Protein AF-A0A847VXV0-F1 (afdb_monomer)

Structure (mmCIF, N/CA/C/O backbone):
data_AF-A0A847VXV0-F1
#
_entry.id   AF-A0A847VXV0-F1
#
loop_
_atom_site.group_PDB
_atom_site.id
_atom_site.type_symbol
_atom_site.label_atom_id
_atom_site.label_alt_id
_atom_site.label_comp_id
_atom_site.label_asym_id
_atom_site.label_entity_id
_atom_site.label_seq_id
_atom_site.pdbx_PDB_ins_code
_atom_site.Cartn_x
_atom_site.Cartn_y
_atom_site.Cartn_z
_atom_site.occupancy
_atom_site.B_iso_or_equiv
_atom_site.auth_seq_id
_atom_site.auth_comp_id
_atom_site.auth_asym_id
_atom_site.auth_atom_id
_atom_site.pdbx_PDB_model_num
ATOM 1 N N . MET A 1 1 ? 11.196 1.515 6.633 1.00 50.47 1 MET A N 1
ATOM 2 C CA . MET A 1 1 ? 10.014 1.610 5.749 1.00 50.47 1 MET A CA 1
ATOM 3 C C . MET A 1 1 ? 10.493 1.969 4.344 1.00 50.47 1 MET A C 1
ATOM 5 O O . MET A 1 1 ? 11.493 2.663 4.229 1.00 50.47 1 MET A O 1
ATOM 9 N N . LEU A 1 2 ? 9.831 1.507 3.275 1.00 54.00 2 LEU A N 1
ATOM 10 C CA . LEU A 1 2 ? 10.267 1.777 1.885 1.00 54.00 2 LEU A CA 1
ATOM 11 C C . LEU A 1 2 ? 10.305 3.277 1.528 1.00 54.00 2 LEU A C 1
ATOM 13 O O . LEU A 1 2 ? 10.982 3.661 0.583 1.00 54.00 2 LEU A O 1
ATOM 17 N N . LEU A 1 3 ? 9.614 4.111 2.306 1.00 57.69 3 LEU A N 1
ATOM 18 C CA . LEU A 1 3 ? 9.491 5.552 2.101 1.00 57.69 3 LEU A CA 1
ATOM 19 C C . LEU A 1 3 ? 10.373 6.411 3.015 1.00 57.69 3 LEU A C 1
ATOM 21 O O . LEU A 1 3 ? 10.350 7.630 2.881 1.00 57.69 3 LEU A O 1
ATOM 25 N N . ASP A 1 4 ? 11.143 5.824 3.936 1.00 58.88 4 ASP A N 1
ATOM 26 C CA . ASP A 1 4 ? 11.957 6.612 4.878 1.00 58.88 4 ASP A CA 1
ATOM 27 C C . ASP A 1 4 ? 12.914 7.607 4.184 1.00 58.88 4 ASP A C 1
ATOM 29 O O . ASP A 1 4 ? 13.083 8.709 4.708 1.00 58.88 4 ASP A O 1
ATOM 33 N N . PRO A 1 5 ? 13.521 7.290 3.019 1.00 56.91 5 PRO A N 1
ATOM 34 C CA . PRO A 1 5 ? 14.335 8.255 2.276 1.00 56.91 5 PRO A CA 1
ATOM 35 C C . PRO A 1 5 ? 13.508 9.408 1.684 1.00 56.91 5 PRO A C 1
ATOM 37 O O . PRO A 1 5 ? 13.884 10.566 1.819 1.00 56.91 5 PRO A O 1
ATOM 40 N N . LEU A 1 6 ? 12.337 9.103 1.118 1.00 55.00 6 LEU A N 1
ATOM 41 C CA . LEU A 1 6 ? 11.416 10.070 0.502 1.00 55.00 6 LEU A CA 1
ATOM 42 C C . LEU A 1 6 ? 10.834 11.070 1.515 1.00 55.00 6 LEU A C 1
ATOM 44 O O . LEU A 1 6 ? 10.714 12.262 1.231 1.00 55.00 6 LEU A O 1
ATOM 48 N N . ILE A 1 7 ? 10.502 10.593 2.718 1.00 58.44 7 ILE A N 1
ATOM 49 C CA . ILE A 1 7 ? 9.961 11.417 3.812 1.00 58.44 7 ILE A CA 1
ATOM 50 C C . ILE A 1 7 ? 11.021 12.397 4.339 1.00 58.44 7 ILE A C 1
ATOM 52 O O . ILE A 1 7 ? 10.691 13.515 4.735 1.00 58.44 7 ILE A O 1
ATOM 56 N N . LYS A 1 8 ? 12.301 12.001 4.326 1.00 55.84 8 LYS A N 1
ATOM 57 C CA . LYS A 1 8 ? 13.410 12.861 4.763 1.00 55.84 8 LYS A CA 1
ATOM 58 C C . LYS A 1 8 ? 13.668 14.034 3.817 1.00 55.84 8 LYS A C 1
ATOM 60 O O . LYS A 1 8 ? 14.077 15.086 4.294 1.00 55.84 8 LYS A O 1
ATOM 65 N N . GLU A 1 9 ? 13.433 13.863 2.518 1.00 54.03 9 GLU A N 1
ATOM 66 C CA . GLU A 1 9 ? 13.730 14.889 1.507 1.00 54.03 9 GLU A CA 1
ATOM 67 C C . GLU A 1 9 ? 12.600 15.904 1.313 1.00 54.03 9 GLU A C 1
ATOM 69 O O . GLU A 1 9 ? 12.862 17.064 1.009 1.00 54.03 9 GLU A O 1
ATOM 74 N N . THR A 1 10 ? 11.344 15.502 1.516 1.00 51.75 10 THR A N 1
ATOM 75 C CA . THR A 1 10 ? 10.186 16.336 1.143 1.00 51.75 10 THR A CA 1
ATOM 76 C C . THR A 1 10 ? 9.576 17.119 2.316 1.00 51.75 10 THR A C 1
ATOM 78 O O . THR A 1 10 ? 8.802 18.050 2.100 1.00 51.75 10 THR A O 1
ATOM 81 N N . ASN A 1 11 ? 9.911 16.773 3.566 1.00 46.91 11 ASN A N 1
ATOM 82 C CA . ASN A 1 11 ? 9.361 17.347 4.804 1.00 46.91 11 ASN A CA 1
ATOM 83 C C . ASN A 1 11 ? 7.815 17.324 5.007 1.00 46.91 11 ASN A C 1
ATOM 85 O O . ASN A 1 11 ? 7.340 18.064 5.875 1.00 46.91 11 ASN A O 1
ATOM 89 N N . PRO A 1 12 ? 6.974 16.496 4.343 1.00 56.16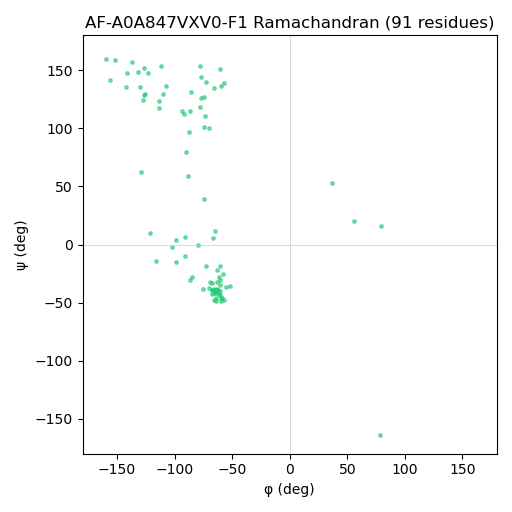 12 PRO A N 1
ATOM 90 C CA . PRO A 1 12 ? 5.692 16.145 4.924 1.00 56.16 12 PRO A CA 1
ATOM 91 C C . PRO A 1 12 ? 5.959 15.143 6.049 1.00 56.16 12 PRO A C 1
ATOM 93 O O . PRO A 1 12 ? 6.610 14.117 5.855 1.00 56.16 12 PRO A O 1
ATOM 96 N N . LYS A 1 13 ? 5.447 15.419 7.247 1.00 59.03 13 LYS A N 1
ATOM 97 C CA . LYS A 1 13 ? 5.350 14.403 8.299 1.00 59.03 13 LYS A CA 1
ATOM 98 C C . LYS A 1 13 ? 4.015 13.686 8.105 1.00 59.03 13 LYS A C 1
ATOM 100 O O . LYS A 1 13 ? 3.001 14.235 8.540 1.00 59.03 13 LYS A O 1
ATOM 105 N N . PRO A 1 14 ? 3.962 12.520 7.429 1.00 66.56 14 PRO A N 1
ATOM 106 C CA . PRO A 1 14 ? 2.718 11.772 7.342 1.00 66.56 14 PRO A CA 1
ATOM 107 C C . PRO A 1 14 ? 2.228 11.463 8.757 1.00 66.56 14 PRO A C 1
ATOM 109 O O . PRO A 1 14 ? 3.024 11.136 9.640 1.00 66.56 14 PRO A O 1
ATOM 112 N N . ASN A 1 15 ? 0.921 11.580 8.982 1.00 73.50 15 ASN A N 1
ATOM 113 C CA . ASN A 1 15 ? 0.334 11.179 10.251 1.00 73.50 15 ASN A CA 1
ATOM 114 C C . ASN A 1 15 ? 0.381 9.648 10.343 1.00 73.50 15 ASN A C 1
ATOM 116 O O . ASN A 1 15 ? -0.409 8.951 9.703 1.00 73.50 15 ASN A O 1
ATOM 120 N N . VAL A 1 16 ? 1.359 9.121 11.079 1.00 76.94 16 VAL A N 1
ATOM 121 C CA . VAL A 1 16 ? 1.554 7.677 11.230 1.00 76.94 16 VAL A CA 1
ATOM 122 C C . VAL A 1 16 ? 0.482 7.135 12.172 1.00 76.94 16 VAL A C 1
ATOM 124 O O . VAL A 1 16 ? 0.598 7.243 13.388 1.00 76.94 16 VAL A O 1
ATOM 127 N N . VAL A 1 17 ? -0.557 6.528 11.596 1.00 77.31 17 VAL A N 1
ATOM 128 C CA . VAL A 1 17 ? -1.651 5.895 12.353 1.00 77.31 17 VAL A CA 1
ATOM 129 C C . VAL A 1 17 ? -1.176 4.621 13.062 1.00 77.31 17 VAL A C 1
ATOM 131 O O . VAL A 1 17 ? -1.584 4.341 14.186 1.00 77.31 17 VAL A O 1
ATOM 134 N N . HIS A 1 18 ? -0.300 3.844 12.419 1.00 81.50 18 HIS A N 1
ATOM 135 C CA . HIS A 1 18 ? 0.261 2.615 12.974 1.00 81.50 18 HIS A CA 1
ATOM 136 C C . HIS A 1 18 ? 1.606 2.280 12.318 1.00 81.50 18 HIS A C 1
ATOM 138 O O . HIS A 1 18 ? 1.761 2.432 11.107 1.00 81.50 18 HIS A O 1
ATOM 144 N N . GLN A 1 19 ? 2.567 1.783 13.104 1.00 82.06 19 GLN A N 1
ATOM 145 C CA . GLN A 1 19 ? 3.874 1.348 12.613 1.00 82.06 19 GLN A CA 1
ATOM 146 C C . GLN A 1 19 ? 4.030 -0.166 12.786 1.00 82.06 19 GLN A C 1
ATOM 148 O O . GLN A 1 19 ? 3.936 -0.687 13.893 1.00 82.06 19 GLN A O 1
ATOM 153 N N . THR A 1 20 ? 4.305 -0.870 11.688 1.00 82.12 20 THR A N 1
ATOM 154 C CA . THR A 1 20 ? 4.531 -2.321 11.675 1.00 82.12 20 THR A CA 1
ATOM 155 C C . THR A 1 20 ? 5.645 -2.688 10.697 1.00 82.12 20 THR A C 1
ATOM 157 O O . THR A 1 20 ? 5.824 -2.035 9.668 1.00 82.12 20 THR A O 1
ATOM 160 N N . SER A 1 21 ? 6.403 -3.739 11.010 1.00 84.31 21 SER A N 1
ATOM 161 C CA . SER A 1 21 ? 7.374 -4.359 10.098 1.00 84.31 21 SER A CA 1
ATOM 162 C C . 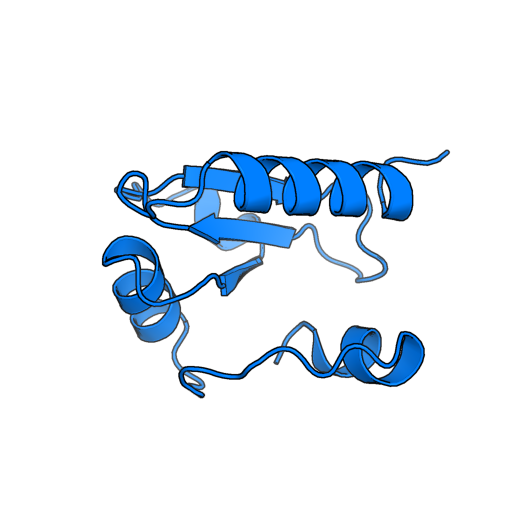SER A 1 21 ? 6.770 -5.499 9.269 1.00 84.31 21 SER A C 1
ATOM 164 O O . SER A 1 21 ? 7.408 -5.981 8.334 1.00 84.31 21 SER A O 1
ATOM 166 N N . ASN A 1 22 ? 5.543 -5.928 9.586 1.00 85.50 22 ASN A N 1
ATOM 167 C CA . ASN A 1 22 ? 4.841 -6.991 8.876 1.00 85.50 22 ASN A CA 1
ATOM 168 C C . ASN A 1 22 ? 3.936 -6.401 7.784 1.00 85.50 22 ASN A C 1
ATOM 170 O O . ASN A 1 22 ? 2.949 -5.724 8.079 1.00 85.50 22 ASN A O 1
ATOM 174 N N . ILE A 1 23 ? 4.257 -6.705 6.524 1.00 83.06 23 ILE A N 1
ATOM 175 C CA . ILE A 1 23 ? 3.515 -6.227 5.352 1.00 83.06 23 ILE A CA 1
ATOM 176 C C . ILE A 1 23 ? 2.050 -6.686 5.347 1.00 83.06 23 ILE A C 1
ATOM 178 O O . ILE A 1 23 ? 1.179 -5.912 4.961 1.00 83.06 23 ILE A O 1
ATOM 182 N N . LEU A 1 24 ? 1.756 -7.896 5.839 1.00 86.75 24 LEU A N 1
ATOM 183 C CA . LEU A 1 24 ? 0.391 -8.427 5.892 1.00 86.75 24 LEU A CA 1
ATOM 184 C C . LEU A 1 24 ? -0.483 -7.620 6.853 1.00 86.75 24 LEU A C 1
ATOM 186 O O . LEU A 1 24 ? -1.634 -7.336 6.539 1.00 86.75 24 LEU A O 1
ATOM 190 N N . ASN A 1 25 ? 0.081 -7.178 7.979 1.00 87.50 25 ASN A N 1
ATOM 191 C CA . ASN A 1 25 ? -0.638 -6.332 8.932 1.00 87.50 25 ASN A CA 1
ATOM 192 C C . ASN A 1 25 ? -0.932 -4.951 8.333 1.00 87.50 25 ASN A C 1
ATOM 194 O O . ASN A 1 25 ? -2.015 -4.413 8.534 1.00 87.50 25 ASN A O 1
ATOM 198 N N . ALA A 1 26 ? 0.014 -4.378 7.582 1.00 86.88 26 ALA A N 1
ATOM 199 C CA . ALA A 1 26 ? -0.202 -3.099 6.907 1.00 86.88 26 ALA A CA 1
ATOM 200 C C . ALA A 1 26 ? -1.315 -3.195 5.847 1.00 86.88 26 ALA A C 1
ATOM 202 O O . ALA A 1 26 ? -2.132 -2.285 5.730 1.00 86.88 26 ALA A O 1
ATOM 203 N N . ILE A 1 27 ? -1.365 -4.309 5.110 1.00 87.06 27 ILE A N 1
ATOM 204 C CA . ILE A 1 27 ? -2.418 -4.597 4.128 1.00 87.06 27 ILE A CA 1
ATOM 205 C C . ILE A 1 27 ? -3.777 -4.767 4.819 1.00 87.06 27 ILE A C 1
ATOM 207 O O . ILE A 1 27 ? -4.750 -4.149 4.395 1.00 87.06 27 ILE A O 1
ATOM 211 N N . ASP A 1 28 ? -3.849 -5.562 5.892 1.00 88.12 28 ASP A N 1
ATOM 212 C CA . ASP A 1 28 ? -5.085 -5.786 6.655 1.00 88.12 28 ASP A CA 1
ATOM 213 C C . ASP A 1 28 ? -5.674 -4.465 7.177 1.00 88.12 28 ASP A C 1
ATOM 215 O O . ASP A 1 28 ? -6.851 -4.178 6.950 1.00 88.12 28 ASP A O 1
ATOM 219 N N . LEU A 1 29 ? -4.846 -3.608 7.782 1.00 86.94 29 LEU A N 1
ATOM 220 C CA . LEU A 1 29 ? -5.262 -2.280 8.245 1.00 86.94 29 LEU A CA 1
ATOM 221 C C . LEU A 1 29 ? -5.778 -1.397 7.102 1.00 86.94 29 LEU A C 1
ATOM 223 O O . LEU A 1 29 ? -6.870 -0.836 7.209 1.00 86.94 29 LEU A O 1
ATOM 227 N N . ALA A 1 30 ? -5.038 -1.317 5.994 1.00 86.38 30 ALA A N 1
ATOM 228 C CA . ALA A 1 30 ? -5.440 -0.519 4.840 1.00 86.38 30 ALA A CA 1
ATOM 229 C C . ALA A 1 30 ? -6.754 -1.028 4.222 1.00 86.38 30 ALA A C 1
ATOM 231 O O . ALA A 1 30 ? -7.621 -0.225 3.886 1.00 86.38 30 ALA A O 1
ATOM 232 N N . SER A 1 31 ? -6.961 -2.348 4.140 1.00 86.38 31 SER A N 1
ATOM 233 C CA . SER A 1 31 ? -8.210 -2.946 3.637 1.00 86.38 31 SER A CA 1
ATOM 234 C C . SER A 1 31 ? -9.431 -2.611 4.506 1.00 86.38 31 SER A C 1
ATOM 236 O O . SER A 1 31 ? -10.532 -2.405 3.991 1.00 86.38 31 SER A O 1
ATOM 238 N N . LYS A 1 32 ? -9.223 -2.455 5.821 1.00 86.25 32 LYS A N 1
ATOM 239 C CA . LYS A 1 32 ? -10.242 -2.036 6.798 1.00 86.25 32 LYS A CA 1
ATOM 240 C C . LYS A 1 32 ? -10.490 -0.523 6.807 1.00 86.25 32 LYS A C 1
ATOM 242 O O . LYS A 1 32 ? -11.313 -0.051 7.586 1.00 86.25 32 LYS A O 1
ATOM 247 N N . GLY A 1 33 ? -9.785 0.236 5.967 1.00 83.75 33 GLY A N 1
ATOM 248 C CA . GLY A 1 33 ? -9.886 1.696 5.889 1.00 83.75 33 GLY A CA 1
ATOM 249 C C . GLY A 1 33 ? -9.111 2.422 6.985 1.00 83.75 33 GLY A C 1
ATOM 250 O O . GLY A 1 33 ? -9.327 3.611 7.212 1.00 83.75 33 GLY A O 1
ATOM 251 N N . ILE A 1 34 ? -8.200 1.728 7.671 1.00 84.06 34 ILE A N 1
ATOM 252 C CA . ILE A 1 34 ? -7.351 2.308 8.711 1.00 84.06 34 ILE A CA 1
ATOM 253 C C . ILE A 1 34 ? -6.068 2.815 8.045 1.00 84.06 34 ILE A C 1
ATOM 255 O O . ILE A 1 34 ? -5.021 2.169 8.071 1.00 84.06 34 ILE A O 1
ATOM 259 N N . GLY A 1 35 ? -6.181 3.994 7.431 1.00 83.56 35 GLY A N 1
ATOM 260 C CA . GLY A 1 35 ? -5.088 4.673 6.740 1.00 83.56 35 GLY A CA 1
ATOM 261 C C . GLY A 1 35 ? -4.789 4.118 5.344 1.00 83.56 35 GLY A C 1
ATOM 262 O O . GLY A 1 35 ? -5.594 3.410 4.742 1.00 83.56 35 GLY A O 1
ATOM 263 N N . ILE A 1 36 ? -3.611 4.476 4.834 1.00 84.44 36 ILE A N 1
ATOM 264 C CA . ILE A 1 36 ? -3.091 4.069 3.524 1.00 84.44 36 ILE A CA 1
ATOM 265 C C . ILE A 1 36 ? -1.703 3.453 3.697 1.00 84.44 36 ILE A C 1
ATOM 267 O O . ILE A 1 36 ? -0.974 3.805 4.627 1.00 84.44 36 ILE A O 1
ATOM 271 N N . THR A 1 37 ? -1.319 2.545 2.803 1.00 86.81 37 THR A N 1
ATOM 272 C CA . THR A 1 37 ? 0.012 1.924 2.835 1.00 86.81 37 THR A CA 1
ATOM 273 C C . THR A 1 37 ? 0.635 1.831 1.449 1.00 86.81 37 THR A C 1
ATOM 275 O O . THR A 1 37 ? -0.064 1.830 0.438 1.00 86.81 37 THR A O 1
ATOM 278 N N . PHE A 1 38 ? 1.964 1.738 1.410 1.00 83.75 38 PHE A N 1
ATOM 279 C CA 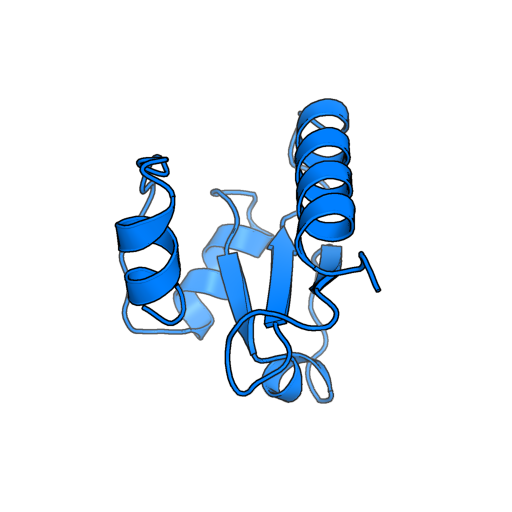. PHE A 1 38 ? 2.744 1.595 0.185 1.00 83.75 38 PHE A CA 1
ATOM 280 C C . PHE A 1 38 ? 3.353 0.199 0.119 1.00 83.75 38 PHE A C 1
ATOM 282 O O . PHE A 1 38 ? 4.016 -0.253 1.056 1.00 83.75 38 PHE A O 1
ATOM 289 N N . LEU A 1 39 ? 3.154 -0.473 -1.009 1.00 82.50 39 LEU A N 1
ATOM 290 C CA . LEU A 1 39 ? 3.562 -1.852 -1.243 1.00 82.50 39 LEU A CA 1
ATOM 291 C C . LEU A 1 39 ? 4.472 -1.932 -2.473 1.00 82.50 39 LEU A C 1
ATOM 293 O O . LEU A 1 39 ? 4.277 -1.183 -3.429 1.00 82.50 39 LEU A O 1
ATOM 297 N N . PRO A 1 40 ? 5.442 -2.860 -2.523 1.00 79.12 40 PRO A N 1
ATOM 298 C CA . PRO A 1 40 ? 6.123 -3.162 -3.775 1.00 79.12 40 PRO A CA 1
ATOM 299 C C . PRO A 1 40 ? 5.142 -3.789 -4.770 1.00 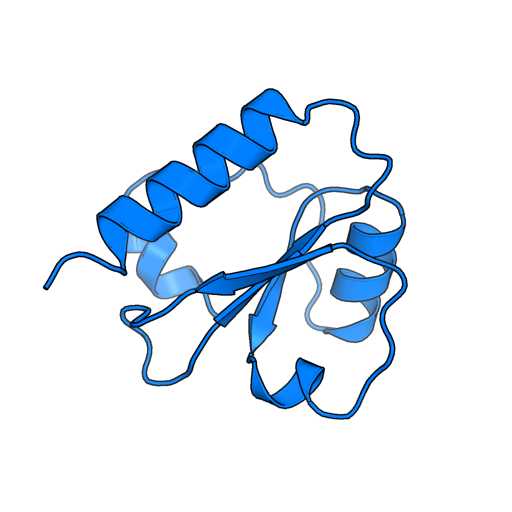79.12 40 PRO A C 1
ATOM 301 O O . PRO A 1 40 ? 4.444 -4.744 -4.425 1.00 79.12 40 PRO A O 1
ATOM 304 N N . ALA A 1 41 ? 5.156 -3.348 -6.029 1.00 79.19 41 ALA A N 1
ATOM 305 C CA . ALA A 1 41 ? 4.252 -3.867 -7.063 1.00 79.19 41 ALA A CA 1
ATOM 306 C C . ALA A 1 41 ? 4.366 -5.392 -7.278 1.00 79.19 41 ALA A C 1
ATOM 308 O O . ALA A 1 41 ? 3.409 -6.047 -7.687 1.00 79.19 41 ALA A O 1
ATOM 309 N N . ALA A 1 42 ? 5.522 -5.988 -6.962 1.00 77.75 42 ALA A N 1
ATOM 310 C CA . ALA A 1 42 ? 5.731 -7.435 -7.027 1.00 77.75 42 ALA A CA 1
ATOM 311 C C . ALA A 1 42 ? 4.794 -8.233 -6.098 1.00 77.75 42 ALA A C 1
ATOM 313 O O . ALA A 1 42 ? 4.411 -9.346 -6.448 1.00 77.75 42 ALA A O 1
ATOM 314 N N . PHE A 1 43 ? 4.384 -7.667 -4.955 1.00 74.19 43 PHE A N 1
ATOM 315 C CA . PHE A 1 43 ? 3.434 -8.312 -4.038 1.00 74.19 43 PHE A CA 1
ATOM 316 C C . PHE A 1 43 ? 2.006 -8.325 -4.583 1.00 74.19 43 PHE A C 1
ATOM 318 O O . PHE A 1 43 ? 1.189 -9.123 -4.134 1.00 74.19 43 PHE A O 1
ATOM 325 N N . VAL A 1 44 ? 1.717 -7.466 -5.562 1.00 75.19 44 VAL A N 1
ATOM 326 C CA . VAL A 1 44 ? 0.376 -7.317 -6.122 1.00 75.19 44 VAL A CA 1
ATOM 327 C C . VAL A 1 44 ? 0.088 -8.330 -7.229 1.00 75.19 44 VAL A C 1
ATOM 329 O O . VAL A 1 44 ? -1.052 -8.744 -7.398 1.00 75.19 44 VAL A O 1
ATOM 332 N N . ARG A 1 45 ? 1.111 -8.804 -7.952 1.00 69.19 45 ARG A N 1
ATOM 333 C CA . ARG A 1 45 ? 0.916 -9.667 -9.135 1.00 69.19 45 ARG A CA 1
ATOM 334 C C . ARG A 1 45 ? 0.227 -11.005 -8.854 1.00 69.19 45 ARG A C 1
ATOM 336 O O . ARG A 1 45 ? -0.410 -11.530 -9.757 1.00 69.19 45 ARG A O 1
ATOM 343 N N . ASN A 1 46 ? 0.358 -11.544 -7.642 1.00 64.44 46 ASN A N 1
ATOM 344 C CA . ASN A 1 46 ? -0.087 -12.905 -7.314 1.00 64.44 46 ASN A CA 1
ATOM 345 C C . ASN A 1 46 ? -1.126 -12.960 -6.186 1.00 64.44 46 ASN A C 1
ATOM 347 O O . ASN A 1 46 ? -1.402 -14.043 -5.673 1.00 64.44 46 ASN A O 1
ATOM 351 N N . ALA A 1 47 ? -1.671 -11.820 -5.762 1.00 68.94 47 ALA A N 1
ATOM 352 C CA . ALA A 1 47 ? -2.566 -11.762 -4.615 1.00 68.94 47 ALA A CA 1
ATOM 353 C C . ALA A 1 47 ? -3.852 -11.006 -4.949 1.00 68.94 47 ALA A C 1
ATOM 355 O O . ALA A 1 47 ? -3.836 -9.945 -5.570 1.00 68.94 47 ALA A O 1
ATOM 356 N N . THR A 1 48 ? -4.975 -11.574 -4.519 1.00 72.94 48 THR A N 1
ATOM 357 C CA . THR A 1 48 ? -6.291 -10.949 -4.613 1.00 72.94 48 THR A CA 1
ATOM 358 C C . THR A 1 48 ? -6.488 -10.079 -3.382 1.00 72.94 48 THR A C 1
ATOM 360 O O . THR A 1 48 ? -6.548 -10.592 -2.264 1.00 72.94 48 THR A O 1
ATOM 363 N N . PHE A 1 49 ? -6.584 -8.767 -3.572 1.00 76.19 49 PHE A N 1
ATOM 364 C CA . PHE A 1 49 ? -6.853 -7.835 -2.482 1.00 76.19 49 PHE A CA 1
ATOM 365 C C . PHE A 1 49 ? -8.276 -7.305 -2.590 1.00 76.19 49 PHE A C 1
ATOM 367 O O . PHE A 1 49 ? -8.726 -6.936 -3.671 1.00 76.19 49 PHE A O 1
ATOM 374 N N . ASN A 1 50 ? -8.975 -7.240 -1.458 1.00 77.81 50 ASN A N 1
ATOM 375 C CA . ASN A 1 50 ? -10.271 -6.574 -1.358 1.00 77.81 50 ASN A CA 1
ATOM 376 C C . ASN A 1 50 ? -10.070 -5.086 -1.022 1.00 77.81 50 ASN A C 1
ATOM 378 O O . ASN A 1 50 ? -10.444 -4.628 0.058 1.00 77.81 50 ASN A O 1
ATOM 382 N N . MET A 1 51 ? -9.345 -4.370 -1.883 1.00 80.38 51 MET A N 1
ATOM 383 C CA . MET A 1 51 ? -8.977 -2.967 -1.685 1.00 80.38 51 MET A CA 1
ATOM 384 C C . MET A 1 51 ? -8.606 -2.302 -3.017 1.00 80.38 51 MET A C 1
ATOM 386 O O . MET A 1 51 ? -8.206 -2.986 -3.962 1.00 80.38 51 MET A O 1
ATOM 390 N N . SER A 1 52 ? -8.663 -0.972 -3.066 1.00 81.38 52 SER A N 1
ATOM 391 C CA . SER A 1 52 ? -8.159 -0.192 -4.196 1.00 81.38 52 SER A CA 1
ATOM 392 C C . SER A 1 52 ? -6.635 -0.193 -4.216 1.00 81.38 52 SER A C 1
ATOM 394 O O . SER A 1 52 ? -5.981 -0.049 -3.178 1.00 81.38 52 SER A O 1
ATOM 396 N N . LEU A 1 53 ? -6.078 -0.314 -5.421 1.00 82.00 53 LEU A N 1
ATOM 397 C CA . LEU A 1 53 ? -4.645 -0.299 -5.682 1.00 82.00 53 LEU A CA 1
ATOM 398 C C . LEU A 1 53 ? -4.333 0.734 -6.763 1.00 82.00 53 LEU A C 1
ATOM 400 O O . LEU A 1 53 ? -4.853 0.652 -7.874 1.00 82.00 53 LEU A O 1
ATOM 404 N N . PHE A 1 54 ? -3.444 1.668 -6.447 1.00 80.50 54 PHE A N 1
ATOM 405 C CA . PHE A 1 54 ? -2.956 2.685 -7.367 1.00 80.50 54 PHE A CA 1
ATOM 406 C C . PHE A 1 54 ? -1.467 2.459 -7.643 1.00 80.50 54 PHE A C 1
ATOM 408 O O . PHE A 1 54 ? -0.642 2.507 -6.731 1.00 80.50 54 PHE A O 1
ATOM 415 N N . LEU A 1 55 ? -1.112 2.178 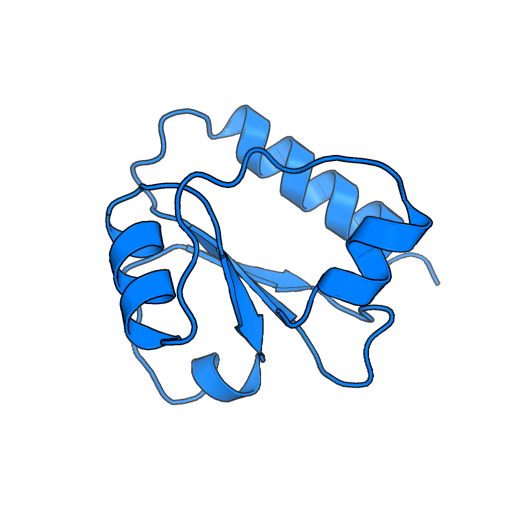-8.897 1.00 80.50 55 LEU A N 1
ATOM 416 C CA . LEU A 1 55 ? 0.282 1.992 -9.301 1.00 80.50 55 LEU A CA 1
ATOM 417 C C . LEU A 1 55 ? 0.978 3.352 -9.425 1.00 80.50 55 LEU A C 1
ATOM 419 O O . LEU A 1 55 ? 0.522 4.217 -10.164 1.00 80.50 55 LEU A O 1
ATOM 423 N N . ILE A 1 56 ? 2.103 3.508 -8.732 1.00 75.81 56 ILE A N 1
ATOM 424 C CA . ILE A 1 56 ? 2.985 4.667 -8.848 1.00 75.81 56 ILE A CA 1
ATOM 425 C C . ILE A 1 56 ? 4.030 4.332 -9.914 1.00 75.81 56 ILE A C 1
ATOM 427 O O . ILE A 1 56 ? 4.859 3.436 -9.698 1.00 75.81 56 ILE A O 1
ATOM 431 N N . ASN A 1 57 ? 3.990 5.014 -11.062 1.00 64.50 57 ASN A N 1
ATOM 432 C CA . ASN A 1 57 ? 5.036 4.869 -12.077 1.00 64.50 57 ASN A CA 1
ATOM 433 C C . ASN A 1 57 ? 6.274 5.669 -11.653 1.00 64.50 57 ASN A C 1
ATOM 435 O O . ASN A 1 57 ? 6.158 6.566 -10.836 1.00 64.50 57 ASN A O 1
ATOM 439 N N . ASN A 1 58 ? 7.462 5.264 -12.112 1.00 63.25 58 ASN A N 1
ATOM 440 C CA . ASN A 1 58 ? 8.766 5.893 -11.826 1.00 63.25 58 ASN A CA 1
ATOM 441 C C . ASN A 1 58 ? 8.971 6.465 -10.401 1.00 63.25 58 ASN A C 1
ATOM 443 O O . ASN A 1 58 ? 9.387 7.616 -10.250 1.00 63.25 58 ASN A O 1
ATOM 447 N N . PRO A 1 59 ? 8.743 5.693 -9.322 1.00 65.12 59 PRO A N 1
ATOM 448 C CA . PRO A 1 59 ? 9.134 6.167 -8.000 1.00 65.12 59 PRO A CA 1
A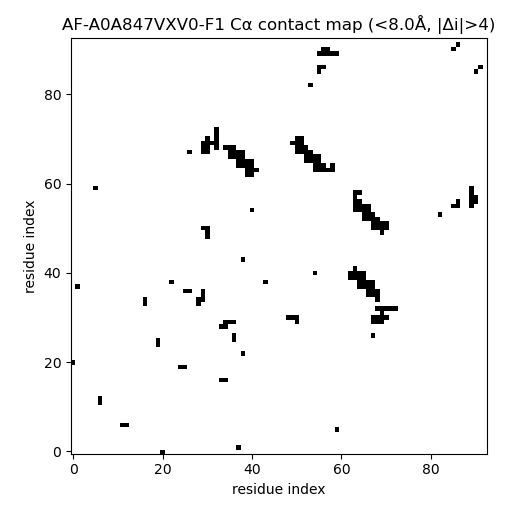TOM 449 C C . PRO A 1 59 ? 10.662 6.407 -7.972 1.00 65.12 59 PRO A C 1
ATOM 451 O O . PRO A 1 59 ? 11.395 5.674 -8.639 1.00 65.12 59 PRO A O 1
ATOM 454 N N . PRO A 1 60 ? 11.189 7.339 -7.152 1.00 61.34 60 PRO A N 1
ATOM 455 C CA . PRO A 1 60 ? 12.622 7.581 -6.933 1.00 61.34 60 PRO A CA 1
ATOM 456 C C . PRO A 1 60 ? 13.229 6.470 -6.060 1.00 61.34 60 PRO A C 1
ATOM 458 O O . PRO A 1 60 ? 14.023 6.681 -5.148 1.00 61.34 60 PRO A O 1
ATOM 461 N N . LEU A 1 61 ? 12.785 5.248 -6.318 1.00 61.09 61 LEU A N 1
ATOM 462 C CA . LEU A 1 61 ? 13.181 4.000 -5.719 1.00 61.09 61 LEU A CA 1
ATOM 463 C C . LEU A 1 61 ? 13.440 3.041 -6.875 1.00 61.09 61 LEU A C 1
ATOM 465 O O . LEU A 1 61 ? 12.749 3.053 -7.887 1.00 61.09 61 LEU A O 1
ATOM 469 N N . THR A 1 62 ? 14.374 2.116 -6.698 1.00 62.44 62 THR A N 1
ATOM 470 C CA . THR A 1 62 ? 14.716 1.105 -7.715 1.00 62.44 62 THR A CA 1
ATOM 471 C C . THR A 1 62 ? 13.594 0.094 -8.005 1.00 62.44 62 THR A C 1
ATOM 473 O O . THR A 1 62 ? 13.815 -0.892 -8.706 1.00 62.44 62 THR A O 1
ATOM 476 N N . ARG A 1 63 ? 12.397 0.276 -7.430 1.00 61.19 63 ARG A N 1
ATOM 477 C CA . ARG A 1 63 ? 11.273 -0.664 -7.486 1.00 61.19 63 ARG A CA 1
ATOM 478 C C . ARG A 1 63 ? 9.950 0.082 -7.618 1.00 61.19 63 ARG A C 1
ATOM 480 O O . ARG A 1 63 ? 9.701 1.008 -6.855 1.00 61.19 63 ARG A O 1
ATOM 487 N N . SER A 1 64 ? 9.079 -0.399 -8.506 1.00 68.25 64 SER A N 1
ATOM 488 C CA . SER A 1 64 ? 7.705 0.097 -8.658 1.00 68.25 64 SER A CA 1
ATOM 489 C C . SER A 1 64 ? 6.905 -0.053 -7.359 1.00 68.25 64 SER A C 1
ATOM 491 O O . SER A 1 64 ? 6.953 -1.104 -6.704 1.00 68.25 64 SER A O 1
ATOM 493 N N . LEU A 1 65 ? 6.147 0.987 -7.011 1.00 73.88 65 LEU A N 1
ATOM 494 C CA . LEU A 1 65 ? 5.328 1.056 -5.804 1.00 73.88 65 LEU A CA 1
ATOM 495 C C . LEU A 1 65 ? 3.838 1.051 -6.141 1.00 73.88 65 LEU A C 1
ATOM 497 O O . LEU A 1 65 ? 3.424 1.500 -7.203 1.00 73.88 65 LEU A O 1
ATOM 501 N N . VAL A 1 66 ? 3.036 0.567 -5.203 1.00 75.38 66 VAL A N 1
ATOM 502 C CA . VAL A 1 66 ? 1.576 0.607 -5.244 1.00 75.38 66 VAL A CA 1
ATOM 503 C C . VAL A 1 66 ? 1.082 1.257 -3.959 1.00 75.38 66 VAL A C 1
ATOM 505 O O . VAL A 1 66 ? 1.498 0.860 -2.870 1.00 75.38 66 VAL A O 1
ATOM 508 N N . LEU A 1 67 ? 0.203 2.243 -4.084 1.00 79.44 67 LEU A N 1
ATOM 509 C CA . LEU A 1 67 ? -0.576 2.793 -2.985 1.00 79.44 67 LEU A CA 1
ATOM 510 C C . LEU A 1 67 ? -1.837 1.943 -2.799 1.00 79.44 67 LEU A C 1
ATOM 512 O O . LEU A 1 67 ? -2.540 1.657 -3.765 1.00 79.44 67 LEU A O 1
ATOM 516 N N . ALA A 1 68 ? -2.115 1.537 -1.566 1.00 76.50 68 ALA A N 1
ATOM 517 C CA . ALA A 1 68 ? -3.197 0.617 -1.248 1.00 76.50 68 ALA A CA 1
ATOM 518 C C . ALA A 1 68 ? -4.120 1.220 -0.171 1.00 76.50 68 ALA A C 1
ATOM 520 O O . ALA A 1 68 ? -3.635 1.663 0.877 1.00 76.50 68 ALA A O 1
ATOM 521 N N . TYR A 1 69 ? -5.435 1.238 -0.427 1.00 80.12 69 TYR A N 1
ATOM 522 C CA . TYR A 1 69 ? -6.454 1.841 0.447 1.00 80.12 69 TYR A CA 1
ATOM 523 C C . TYR A 1 69 ? -7.837 1.165 0.319 1.00 80.12 69 TYR A C 1
ATOM 525 O O . TYR A 1 69 ? -8.124 0.504 -0.677 1.00 80.12 69 TYR A O 1
ATOM 533 N N . SER A 1 70 ? -8.706 1.304 1.329 1.00 79.12 70 SER A N 1
ATOM 534 C CA . SER A 1 70 ? -10.064 0.722 1.323 1.00 79.12 70 SER A CA 1
ATOM 535 C C . SER A 1 70 ? -11.042 1.512 0.452 1.00 79.12 70 SER A C 1
ATOM 537 O O . SER A 1 70 ? -11.035 2.739 0.476 1.00 79.12 70 SER A O 1
ATOM 539 N N . HIS A 1 71 ? -11.965 0.809 -0.213 1.00 70.12 71 HIS A N 1
ATOM 540 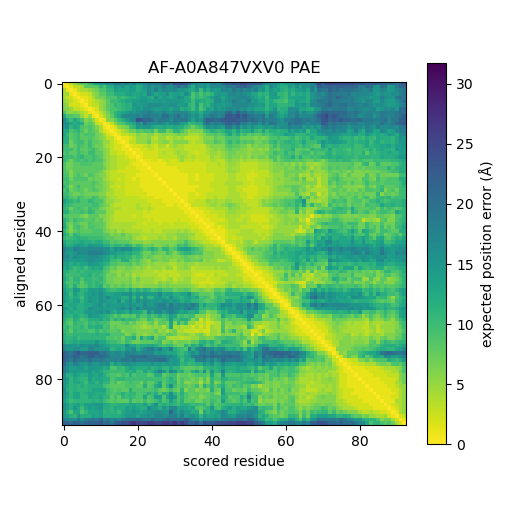C CA . HIS A 1 71 ? -13.078 1.411 -0.961 1.00 70.12 71 HIS A CA 1
ATOM 541 C C . HIS A 1 71 ? -14.060 2.200 -0.081 1.00 70.12 71 HIS A C 1
ATOM 543 O O . HIS A 1 71 ? -14.774 3.058 -0.580 1.00 70.12 71 HIS A O 1
ATOM 549 N N . ASN A 1 72 ? -14.112 1.913 1.224 1.00 67.38 72 ASN A N 1
ATOM 550 C CA . ASN A 1 72 ? -15.050 2.551 2.156 1.00 67.38 72 ASN A CA 1
ATOM 551 C C . ASN A 1 72 ? -14.470 3.809 2.823 1.00 67.38 72 ASN A C 1
ATOM 553 O O . ASN A 1 72 ? -15.052 4.339 3.772 1.00 67.38 72 ASN A O 1
ATOM 557 N N . MET A 1 73 ? -13.286 4.250 2.400 1.00 68.75 73 MET A N 1
ATOM 558 C CA . MET A 1 73 ? -12.628 5.406 2.987 1.00 68.75 73 MET A CA 1
ATOM 559 C C . MET A 1 73 ? -13.361 6.679 2.530 1.00 68.75 73 MET A C 1
ATOM 561 O O . MET A 1 73 ? -13.322 7.042 1.365 1.00 68.75 73 MET A O 1
ATOM 565 N N . VAL A 1 74 ? -14.048 7.343 3.468 1.00 56.62 74 VAL A N 1
ATOM 566 C CA . VAL A 1 74 ? -15.103 8.374 3.274 1.00 56.62 74 VAL A CA 1
ATOM 567 C C . VAL A 1 74 ? -14.622 9.691 2.613 1.00 56.62 74 VAL A C 1
ATOM 569 O O . VAL A 1 74 ? -15.342 10.682 2.591 1.00 56.62 74 VAL A O 1
ATOM 572 N N . ALA A 1 75 ? -13.410 9.742 2.063 1.00 61.78 75 ALA A N 1
ATOM 573 C CA . ALA A 1 75 ? -12.821 10.947 1.482 1.00 61.78 75 ALA A CA 1
ATOM 574 C C . ALA A 1 75 ? -12.286 10.686 0.067 1.00 61.78 75 ALA A C 1
ATOM 576 O O . ALA A 1 75 ? -11.090 10.833 -0.186 1.00 61.78 75 ALA A O 1
ATOM 577 N N . ASP A 1 76 ? -13.179 10.325 -0.857 1.00 63.25 76 ASP A N 1
ATOM 578 C CA . ASP A 1 76 ? -12.856 10.130 -2.280 1.00 63.25 76 ASP A CA 1
ATOM 579 C C . ASP A 1 76 ? -12.113 11.332 -2.885 1.00 63.25 76 ASP A C 1
ATOM 581 O O . ASP A 1 76 ? -11.188 11.156 -3.674 1.00 63.25 76 ASP A O 1
ATOM 585 N N . SER A 1 77 ? -12.449 12.561 -2.470 1.00 67.06 77 SER A N 1
ATOM 586 C CA . SER A 1 77 ? -11.759 13.772 -2.932 1.00 67.06 77 SER A CA 1
ATOM 587 C C . SER A 1 77 ? -10.302 13.840 -2.467 1.00 67.06 77 SER A C 1
ATOM 589 O O . SER A 1 77 ? -9.425 14.160 -3.259 1.00 67.06 77 SER A O 1
ATOM 591 N N . LEU A 1 78 ? -10.019 13.473 -1.212 1.00 69.75 78 LEU A N 1
ATOM 592 C CA . LEU A 1 78 ? -8.652 13.450 -0.684 1.00 69.75 78 LEU A CA 1
ATOM 593 C C . LEU A 1 78 ? -7.811 12.367 -1.370 1.00 69.75 78 LEU A C 1
ATOM 595 O O . LEU A 1 78 ? -6.635 12.582 -1.649 1.00 69.75 78 LEU A O 1
ATOM 599 N N . LEU A 1 79 ? -8.406 11.203 -1.639 1.00 73.31 79 LEU A N 1
ATOM 600 C CA . LEU A 1 79 ? -7.737 10.130 -2.374 1.00 73.31 79 LEU A CA 1
ATOM 601 C C . LEU A 1 79 ? -7.412 10.568 -3.801 1.00 73.31 79 LEU A C 1
ATOM 603 O O . LEU A 1 79 ? -6.291 10.350 -4.255 1.00 73.31 79 LEU A O 1
ATOM 607 N N . HIS A 1 80 ? -8.341 11.259 -4.463 1.00 72.69 80 HIS A N 1
ATOM 608 C CA . HIS A 1 80 ? -8.114 11.820 -5.789 1.00 72.69 80 HIS A CA 1
ATOM 609 C C . HIS A 1 80 ? -6.978 12.854 -5.800 1.00 72.69 80 HIS A C 1
ATOM 611 O O . HIS A 1 80 ? -6.108 12.801 -6.669 1.00 72.69 80 HIS A O 1
ATOM 617 N N . ASP A 1 81 ? -6.928 13.738 -4.800 1.00 74.62 81 ASP A N 1
ATOM 618 C CA . ASP A 1 81 ? -5.855 14.729 -4.656 1.00 74.62 81 ASP A CA 1
ATOM 619 C C . ASP A 1 81 ? -4.488 14.064 -4.420 1.00 74.62 81 ASP A C 1
ATOM 621 O O . ASP A 1 81 ? -3.478 14.484 -4.993 1.00 74.62 81 ASP A O 1
ATOM 625 N N . ILE A 1 82 ? -4.442 12.999 -3.607 1.00 74.69 82 ILE A N 1
ATOM 626 C CA . ILE A 1 82 ? -3.226 12.207 -3.365 1.00 74.69 82 ILE A CA 1
ATOM 627 C C . ILE A 1 82 ? -2.774 11.516 -4.653 1.00 74.69 82 ILE A C 1
ATOM 629 O O . ILE A 1 82 ? -1.599 11.608 -5.007 1.00 74.69 82 ILE A O 1
ATOM 633 N N . GLU A 1 83 ? -3.680 10.850 -5.371 1.00 74.38 83 GLU A N 1
ATOM 634 C CA . GLU A 1 83 ? -3.366 10.206 -6.649 1.00 74.38 83 GLU A CA 1
ATOM 635 C C . GLU A 1 83 ? -2.844 11.222 -7.669 1.00 74.38 83 GLU A C 1
ATOM 637 O O . GLU A 1 83 ? -1.811 10.987 -8.295 1.00 74.38 83 GLU A O 1
ATOM 642 N N . HIS A 1 84 ? -3.502 12.377 -7.794 1.00 75.69 84 HIS A N 1
ATOM 643 C CA . HIS A 1 84 ? -3.067 13.454 -8.677 1.00 75.69 84 HIS A CA 1
ATOM 644 C C . HIS A 1 84 ? -1.664 13.955 -8.309 1.00 75.69 84 HIS A C 1
ATOM 646 O O . HIS A 1 84 ? -0.807 14.073 -9.183 1.00 75.69 84 HIS A O 1
ATOM 652 N N . CYS A 1 85 ? -1.387 14.189 -7.022 1.00 70.75 85 CYS A N 1
ATOM 653 C CA . CYS A 1 85 ? -0.056 14.600 -6.572 1.00 70.75 85 CYS A CA 1
ATOM 654 C C . CYS A 1 85 ? 1.010 13.552 -6.910 1.00 70.75 85 CYS A C 1
ATOM 656 O O . CYS A 1 85 ? 2.082 13.906 -7.396 1.00 70.75 85 CYS A O 1
ATOM 658 N N . LEU A 1 86 ? 0.722 12.265 -6.695 1.00 71.38 86 LEU A N 1
ATOM 659 C CA . LEU A 1 86 ? 1.657 11.184 -7.014 1.00 71.38 86 LEU A CA 1
ATOM 660 C C . LEU A 1 86 ? 1.942 11.105 -8.520 1.00 71.38 86 LEU A C 1
ATOM 662 O O . LEU A 1 86 ? 3.095 10.910 -8.894 1.00 71.38 86 LEU A O 1
ATOM 666 N N . ARG A 1 87 ? 0.937 11.322 -9.378 1.00 70.69 87 ARG A N 1
ATOM 667 C CA . ARG A 1 87 ? 1.138 11.410 -10.834 1.00 70.69 87 ARG A CA 1
ATOM 668 C C . ARG A 1 87 ? 1.998 12.604 -11.216 1.00 70.69 87 ARG A C 1
ATOM 670 O O . ARG A 1 87 ? 2.940 12.447 -11.972 1.00 70.69 87 ARG A O 1
ATOM 677 N N . VAL A 1 88 ? 1.735 13.789 -10.671 1.00 70.69 88 VAL A N 1
ATOM 678 C CA . VAL A 1 88 ? 2.555 14.975 -10.976 1.00 70.69 88 VAL A CA 1
ATOM 679 C C . VAL A 1 88 ? 4.016 14.759 -10.570 1.0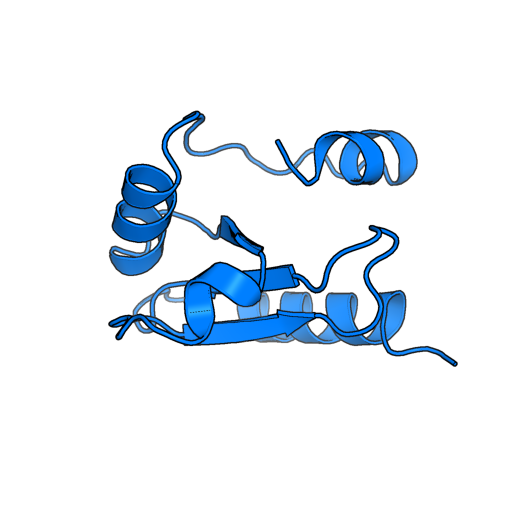0 70.69 88 VAL A C 1
ATOM 681 O O . VAL A 1 88 ? 4.918 15.147 -11.303 1.00 70.69 88 VAL A O 1
ATOM 684 N N . ILE A 1 89 ? 4.272 14.125 -9.425 1.00 66.25 89 ILE A N 1
ATOM 685 C CA . ILE A 1 89 ? 5.641 13.930 -8.933 1.00 66.25 89 ILE A CA 1
ATOM 686 C C . ILE A 1 89 ? 6.375 12.831 -9.715 1.00 66.25 89 ILE A C 1
ATOM 688 O O . ILE A 1 89 ? 7.570 12.975 -9.962 1.00 66.25 89 ILE A O 1
ATOM 692 N N . PHE A 1 90 ? 5.693 11.741 -10.081 1.00 65.62 90 PHE A N 1
ATOM 693 C CA . PHE A 1 90 ? 6.357 10.540 -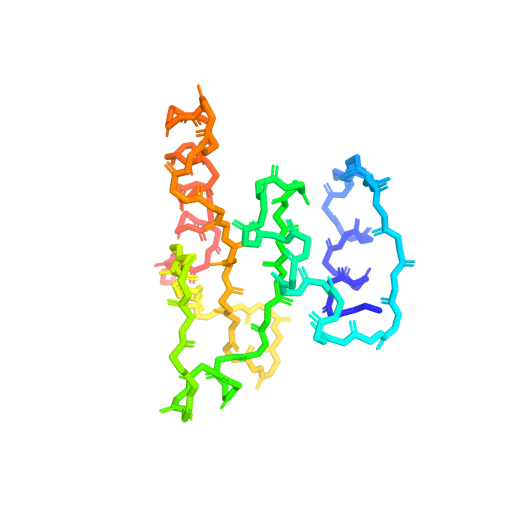10.599 1.00 65.62 90 PHE A CA 1
ATOM 694 C C . PHE A 1 90 ? 6.023 10.172 -12.058 1.00 65.62 90 PHE A C 1
ATOM 696 O O . PHE A 1 90 ? 6.756 9.397 -12.660 1.00 65.62 90 PHE A O 1
ATOM 703 N N . ASP A 1 91 ? 4.982 10.744 -12.666 1.00 66.12 91 ASP A N 1
ATOM 704 C CA . ASP A 1 91 ? 4.658 10.569 -14.095 1.00 66.12 91 ASP A CA 1
ATOM 705 C C . ASP A 1 91 ? 5.164 11.744 -14.967 1.00 66.12 91 ASP A C 1
ATOM 707 O O . ASP A 1 91 ? 4.890 11.766 -16.165 1.00 66.12 91 ASP A O 1
ATOM 711 N N . SER A 1 92 ? 5.877 12.729 -14.404 1.00 55.72 92 SER A N 1
ATOM 712 C CA . SER A 1 92 ? 6.486 13.817 -15.187 1.00 55.72 92 SER A CA 1
ATOM 713 C C . SER A 1 92 ? 7.768 13.331 -15.875 1.00 55.72 92 SER A C 1
ATOM 715 O O . SER A 1 92 ? 8.702 12.925 -15.183 1.00 55.72 92 SER A O 1
ATOM 717 N N . ASP A 1 93 ? 7.772 13.359 -17.213 1.00 49.94 93 ASP A N 1
ATOM 718 C CA . ASP A 1 93 ? 8.893 12.993 -18.103 1.00 49.94 93 ASP A CA 1
ATOM 719 C C . ASP A 1 93 ? 10.218 13.720 -17.793 1.00 49.94 93 ASP A C 1
ATOM 721 O O . ASP A 1 93 ? 10.196 14.955 -17.560 1.00 49.94 93 ASP A O 1
#

Foldseek 3Di:
DQCPVVCVPPVDPPPPQDDDPDPVVQLVCQQVQNDKDKDFVVVVPPDDHQWDWDWQAADPDPTTIIITHYPPNPCPVVVVVVSVVSCVVGVDD

pLDDT: mean 72.08, std 10.73, range [46.91, 88.12]

Solvent-accessible surface area (backbone atoms only — not comparable to full-atom values): 5753 Å² total; per-residue (Å²): 114,102,51,57,71,60,43,70,75,69,70,62,79,74,86,77,87,74,91,75,93,50,66,67,58,49,50,54,36,8,42,74,43,60,57,71,40,81,42,56,44,79,68,52,78,84,53,92,69,84,45,48,75,45,78,43,56,69,44,104,49,103,56,54,33,25,44,34,30,21,84,80,45,93,47,64,68,60,53,50,52,51,53,52,51,52,41,62,72,27,65,60,130

Secondary structure (DSSP, 8-state):
-TTHHHHHHH------S---S-HHHHHHHHHTTSS-EEEEGGGTTT---SSEEEEESS-SSSS-EEEEE-TT-S-HHHHHHHHHHHHHHHS--

Mean predicted aligned error: 9.27 Å

Radius of gyration: 12.9 Å; Cα contacts (8 Å, |Δi|>4): 103; chains: 1; bounding box: 30×30×31 Å

Nearest PDB structures (foldseek):
  6gyz-assembly1_B  TM=3.287E-01  e=5.164E+00  Staphylococcus aureus
  8f7c-assembly1_G  TM=3.104E-01  e=4.528E+00  Homo sapiens
  1wjw-assembly1_A  TM=2.837E-01  e=5.164E+00  Mus musculus
  5lmb-assembly2_B  TM=2.786E-01  e=5.164E+00  Homo sapiens

Sequence (93 aa):
MLLDPLIKETNPKPNVVHQTSNILNAIDLASKGIGITFLPAAFVRNATFNMSLFLINNPPLTRSLVLAYSHNMVADSLLHDIEHCLRVIFDSD